Protein AF-A0A915NYC2-F1 (afdb_monomer)

Nearest PDB structures (foldseek):
  7tve-assembly1_E  TM=8.603E-01  e=1.648E-03  Saccharomyces cerevisiae W303
  8wjn-assembly1_A  TM=7.711E-01  e=4.167E-03  Saccharomyces cerevisiae S288C
  8ti1-assembly1_F  TM=6.728E-01  e=2.535E-01  Mesocricetus auratus
  3r8f-assembly1_D  TM=4.918E-01  e=3.144E+00  Aquifex aeolicus
  3qi7-assembly2_B  TM=3.807E-01  e=4.678E+00  Clostridioides difficile 630

Foldseek 3Di:
DVVVVVVVVVVVVVVVVVVVVVVVLVPDFPQRNLLVVLVVVLVVVVVDDDQEEEDEQSCVRHDPVSSLVSVVVVVVSCVVCVSHYYYYHHPDDPPSDPDD

Solvent-accessible surface area (backbone atoms only — not comparable to full-atom values): 5944 Å² total; per-residue (Å²): 116,68,66,63,54,52,50,56,56,48,53,56,50,51,52,51,49,52,52,49,54,55,50,56,63,66,71,48,53,66,27,54,48,36,52,53,50,50,56,50,52,56,57,51,52,76,78,51,95,57,63,63,47,76,50,64,58,60,55,77,55,38,53,77,68,60,39,37,53,53,51,52,54,51,49,50,53,47,67,73,35,82,81,38,48,78,45,82,45,62,97,67,80,78,78,70,60,86,86,120

Sequence (100 aa):
MEESFAEQSLDERDSRMQKKVLQDLKGLSGGERSYTTACFIMSLWKCMESPFRCMDEFDVFMDMVNRRYIMEMLADMAKDSKEVQFFFFTPQPIQELKSL

pLDDT: mean 86.63, std 11.1, range [54.12, 96.88]

Mean predicted aligned error: 8.29 Å

Secondary structure (DSSP, 8-state):
-HHHHHHHHHHHHHHHHHHHHHHHHHHS-HHHHHHHHHHHHHHHHTT---SEEEEESTTTT--HHHHHHHHHHHHHHHHH-TT-EEEEE-SS--TT-TT-

Structure (mmCIF, N/CA/C/O backbone):
data_AF-A0A915NYC2-F1
#
_entry.id   AF-A0A915NYC2-F1
#
loop_
_atom_site.group_PDB
_atom_site.id
_atom_site.type_symbol
_atom_site.label_atom_id
_atom_site.label_alt_id
_atom_site.label_comp_id
_atom_site.label_asym_id
_atom_site.label_entity_id
_atom_site.label_seq_id
_atom_site.pdbx_PDB_ins_code
_atom_site.Cartn_x
_atom_site.Cartn_y
_atom_site.Cartn_z
_atom_site.occupancy
_atom_site.B_iso_or_equiv
_atom_site.auth_seq_id
_atom_site.auth_comp_id
_atom_site.auth_asym_id
_atom_site.auth_atom_id
_atom_site.pdbx_PDB_model_num
ATOM 1 N N . MET A 1 1 ? -32.086 -19.573 -33.218 1.00 61.75 1 MET A N 1
ATOM 2 C CA . MET A 1 1 ? -30.978 -19.586 -34.203 1.00 61.75 1 MET A CA 1
ATOM 3 C C . MET A 1 1 ? -30.257 -18.241 -34.246 1.00 61.75 1 MET A C 1
ATOM 5 O O . MET A 1 1 ? -29.044 -18.243 -34.364 1.00 61.75 1 MET A O 1
ATOM 9 N N . GLU A 1 2 ? -30.958 -17.110 -34.091 1.00 61.44 2 GLU A N 1
ATOM 10 C CA . GLU A 1 2 ? -30.316 -15.789 -33.936 1.00 61.44 2 GLU A CA 1
ATOM 11 C C . GLU A 1 2 ? -29.659 -15.589 -32.555 1.00 61.44 2 GLU A C 1
ATOM 13 O O . GLU A 1 2 ? -28.559 -15.051 -32.482 1.00 61.44 2 GLU A O 1
ATOM 18 N N . GLU A 1 3 ? -30.259 -16.104 -31.474 1.00 59.91 3 GLU A N 1
ATOM 19 C CA . GLU A 1 3 ? -29.691 -16.003 -30.113 1.00 59.91 3 GLU A CA 1
ATOM 20 C C . GLU A 1 3 ? -28.337 -16.722 -29.963 1.00 59.91 3 GLU A C 1
ATOM 22 O O . GLU A 1 3 ? -27.411 -16.164 -29.381 1.00 59.91 3 GLU A O 1
ATOM 27 N N . SER A 1 4 ? -28.157 -17.895 -30.588 1.00 60.22 4 SER A N 1
ATOM 28 C CA . SER A 1 4 ? -26.892 -18.649 -30.518 1.00 60.22 4 SER A CA 1
ATOM 29 C C . SER A 1 4 ? -25.744 -17.986 -31.288 1.00 60.22 4 SER A C 1
ATOM 31 O O . SER A 1 4 ? -24.577 -18.171 -30.954 1.00 60.22 4 SER A O 1
ATOM 33 N N . PHE A 1 5 ? -26.060 -17.217 -32.335 1.00 66.38 5 PHE A N 1
ATOM 34 C CA . PHE A 1 5 ? -25.068 -16.451 -33.094 1.00 66.38 5 PHE A CA 1
ATOM 35 C C . PHE A 1 5 ? -24.652 -15.180 -32.338 1.00 66.38 5 PHE A C 1
ATOM 37 O O . PHE A 1 5 ? -23.482 -14.794 -32.359 1.00 66.38 5 PHE A O 1
ATOM 44 N N . ALA A 1 6 ? -25.596 -14.558 -31.622 1.00 67.25 6 ALA A N 1
ATOM 45 C CA . ALA A 1 6 ? -25.310 -13.440 -30.733 1.00 67.25 6 ALA A CA 1
ATOM 46 C C . ALA A 1 6 ? -24.397 -13.867 -29.569 1.00 67.25 6 ALA A C 1
ATOM 48 O O . ALA A 1 6 ? -23.380 -13.207 -29.357 1.00 67.25 6 ALA A O 1
ATOM 49 N N . GLU A 1 7 ? -24.682 -14.989 -28.896 1.00 64.75 7 GLU A N 1
ATOM 50 C CA . GLU A 1 7 ? -23.843 -15.540 -27.814 1.00 64.75 7 GLU A CA 1
ATOM 51 C C . GLU A 1 7 ? -22.411 -15.856 -28.270 1.00 64.75 7 GLU A C 1
ATOM 53 O O . GLU A 1 7 ? -21.462 -15.376 -27.654 1.00 64.75 7 GLU A O 1
ATOM 58 N N . GLN A 1 8 ? -22.222 -16.538 -29.407 1.00 65.12 8 GLN A N 1
ATOM 59 C CA . GLN A 1 8 ? -20.874 -16.799 -29.942 1.00 65.12 8 GLN A CA 1
ATOM 60 C C . GLN A 1 8 ? -20.096 -15.511 -30.258 1.00 65.12 8 GLN A C 1
ATOM 62 O O . GLN A 1 8 ? -18.885 -15.434 -30.046 1.00 65.12 8 GLN A O 1
ATOM 67 N N . SER A 1 9 ? -20.780 -14.476 -30.756 1.00 70.00 9 SER A N 1
ATOM 68 C CA . SER A 1 9 ? -20.146 -13.188 -31.057 1.00 70.00 9 SER A CA 1
ATOM 69 C C . SER A 1 9 ? -19.776 -12.385 -29.801 1.00 70.00 9 SER A C 1
ATOM 71 O O . SER A 1 9 ? -18.833 -11.589 -29.835 1.00 70.00 9 SER A O 1
ATOM 73 N N . LEU A 1 10 ? -20.512 -12.585 -28.702 1.00 71.06 10 LEU A N 1
ATOM 74 C CA . LEU A 1 10 ? -20.251 -11.984 -27.395 1.00 71.06 10 LEU A CA 1
ATOM 75 C C . LEU A 1 10 ? -19.053 -12.671 -26.728 1.00 71.06 10 LEU A C 1
ATOM 77 O O . LEU A 1 10 ? -18.120 -11.974 -26.324 1.00 71.06 10 LEU A O 1
ATOM 81 N N . ASP A 1 11 ? -19.007 -14.005 -26.745 1.00 74.88 11 ASP A N 1
ATOM 82 C CA . ASP A 1 11 ? -17.894 -14.797 -26.207 1.00 74.88 11 ASP A CA 1
ATOM 83 C C . ASP A 1 11 ? -16.563 -14.475 -26.901 1.00 74.88 11 ASP A C 1
ATOM 85 O O . ASP A 1 11 ? -15.531 -14.293 -26.250 1.00 74.88 11 ASP A O 1
ATOM 89 N N . GLU A 1 12 ? -16.552 -14.325 -28.229 1.00 77.12 12 GLU A N 1
ATOM 90 C CA . GLU A 1 12 ? -15.333 -13.967 -28.964 1.00 77.12 12 GLU A CA 1
ATOM 91 C C . GLU A 1 12 ? -14.833 -12.544 -28.677 1.00 77.12 12 GLU A C 1
ATOM 93 O O . GLU A 1 12 ? -13.625 -12.274 -28.758 1.00 77.12 12 GLU A O 1
ATOM 98 N N . ARG A 1 13 ? -15.747 -11.606 -28.403 1.00 76.69 13 ARG A N 1
ATOM 99 C CA . ARG A 1 13 ? -15.394 -10.229 -28.033 1.00 76.69 13 ARG A CA 1
ATOM 100 C C . ARG A 1 13 ? -14.837 -10.185 -26.620 1.00 76.69 13 ARG A C 1
ATOM 102 O O . ARG A 1 13 ? -13.805 -9.544 -26.419 1.00 76.69 13 ARG A O 1
ATOM 109 N N . ASP A 1 14 ? -15.462 -10.900 -25.692 1.00 80.75 14 ASP A N 1
ATOM 110 C CA . ASP A 1 14 ? -15.020 -10.974 -24.302 1.00 80.75 14 ASP A CA 1
ATOM 111 C C . ASP A 1 14 ? -13.642 -11.649 -24.206 1.00 80.75 14 ASP A C 1
ATOM 113 O O . ASP A 1 14 ? -12.705 -11.107 -23.618 1.00 80.75 14 ASP 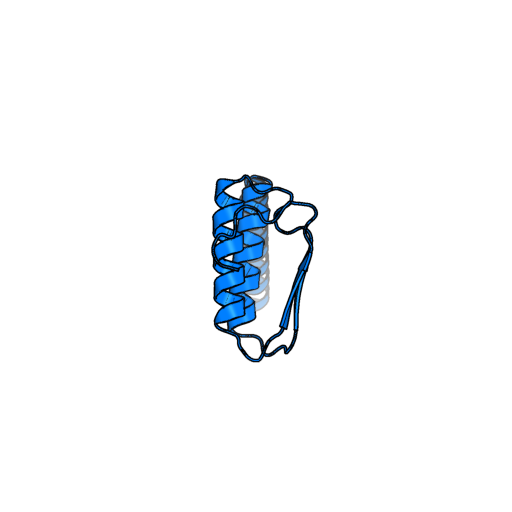A O 1
ATOM 117 N N . SER A 1 15 ? -13.440 -12.733 -24.963 1.00 81.38 15 SER A N 1
ATOM 118 C CA . SER A 1 15 ? -12.145 -13.412 -25.112 1.00 81.38 15 SER A CA 1
ATOM 119 C C . SER A 1 15 ? -11.036 -12.483 -25.627 1.00 81.38 15 SER A C 1
ATOM 121 O O . SER A 1 15 ? -9.912 -12.481 -25.116 1.00 81.38 15 SER A O 1
ATOM 123 N N . ARG A 1 16 ? -11.322 -11.674 -26.659 1.00 79.62 16 ARG A N 1
ATOM 124 C CA . ARG A 1 16 ? -10.359 -10.704 -27.215 1.00 7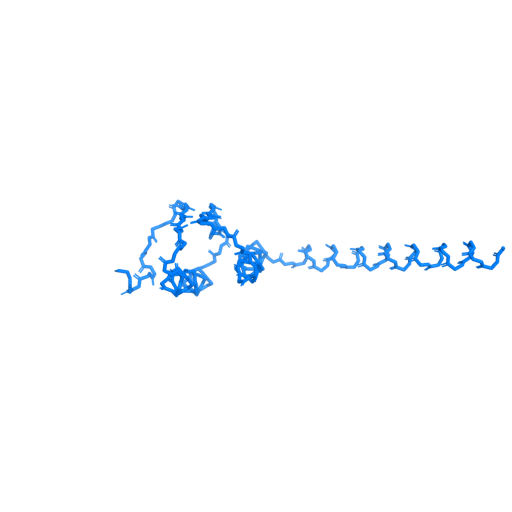9.62 16 ARG A CA 1
ATOM 125 C C . ARG A 1 16 ? -10.052 -9.580 -26.231 1.00 79.62 16 ARG A C 1
ATOM 127 O O . ARG A 1 16 ? -8.898 -9.160 -26.143 1.00 79.62 16 ARG A O 1
ATOM 134 N N . MET A 1 17 ? -11.058 -9.116 -25.495 1.00 79.50 17 MET A N 1
ATOM 135 C CA . MET A 1 17 ? -10.905 -8.074 -24.485 1.00 79.50 17 MET A CA 1
ATOM 136 C C . MET A 1 17 ? -10.041 -8.565 -23.320 1.00 79.50 17 MET A C 1
ATOM 138 O O . MET A 1 17 ? -9.051 -7.916 -22.990 1.00 79.50 17 MET A O 1
ATOM 142 N N . GLN A 1 18 ? -10.323 -9.760 -22.792 1.00 77.31 18 GLN A N 1
ATOM 143 C CA . GLN A 1 18 ? -9.508 -10.404 -21.759 1.00 77.31 18 GLN A CA 1
ATOM 144 C C . GLN A 1 18 ? -8.056 -10.577 -22.210 1.00 77.31 18 GLN A C 1
ATOM 146 O O . GLN A 1 18 ? -7.129 -10.254 -21.468 1.00 77.31 18 GLN A O 1
ATOM 151 N N . LYS A 1 19 ? -7.834 -11.025 -23.453 1.00 76.88 19 LYS A N 1
ATOM 152 C CA . LYS A 1 19 ? -6.484 -11.211 -24.003 1.00 76.88 19 LYS A CA 1
ATOM 153 C C . LYS A 1 19 ? -5.714 -9.893 -24.105 1.00 76.88 19 LYS A C 1
ATOM 155 O O . LYS A 1 19 ? -4.523 -9.876 -23.808 1.00 76.88 19 LYS A O 1
ATOM 160 N N . LYS A 1 20 ? -6.392 -8.803 -24.479 1.00 78.94 20 LYS A N 1
ATOM 161 C CA . LYS A 1 20 ? -5.808 -7.458 -24.534 1.00 78.94 20 LYS A CA 1
ATOM 162 C C . LYS A 1 20 ? -5.458 -6.937 -23.138 1.00 78.94 20 LYS A C 1
ATOM 164 O O . LYS A 1 20 ? -4.330 -6.515 -22.931 1.00 78.94 20 LYS A O 1
ATOM 169 N N . VAL A 1 21 ? -6.363 -7.075 -22.166 1.00 78.88 21 VAL A N 1
ATOM 170 C CA . VAL A 1 21 ? -6.113 -6.706 -20.759 1.00 78.88 21 VAL A CA 1
ATOM 171 C C . VAL A 1 21 ? -4.924 -7.483 -20.184 1.00 78.88 21 VAL A C 1
ATOM 173 O O . VAL A 1 21 ? -4.027 -6.902 -19.579 1.00 78.88 21 VAL A O 1
ATOM 176 N N . LEU A 1 22 ? -4.862 -8.794 -20.426 1.00 76.75 22 LEU A N 1
ATOM 177 C CA . LEU A 1 22 ? -3.727 -9.636 -20.034 1.00 76.75 22 LEU A CA 1
ATOM 178 C C . LEU A 1 22 ? -2.412 -9.189 -20.682 1.00 76.75 22 LEU A C 1
ATOM 180 O O . LEU A 1 22 ? -1.351 -9.316 -20.072 1.00 76.75 22 LEU A O 1
ATOM 184 N N . GLN A 1 23 ? -2.462 -8.710 -21.922 1.00 76.94 23 GLN A N 1
ATOM 185 C CA . GLN A 1 23 ? -1.291 -8.222 -22.641 1.00 76.94 23 GLN A CA 1
ATOM 186 C C . GLN A 1 23 ? -0.814 -6.875 -22.083 1.00 76.94 23 GLN A C 1
ATOM 188 O O . GLN A 1 23 ? 0.386 -6.710 -21.873 1.00 76.94 23 GLN A O 1
ATOM 193 N N . ASP A 1 24 ? -1.743 -5.978 -21.749 1.00 79.06 24 ASP A N 1
ATOM 194 C CA . ASP A 1 24 ? -1.447 -4.688 -21.121 1.00 79.06 24 ASP A CA 1
ATOM 195 C C . ASP A 1 24 ? -0.818 -4.879 -19.727 1.00 79.06 24 ASP A C 1
ATOM 197 O O . ASP A 1 24 ? 0.210 -4.277 -19.420 1.00 79.06 24 ASP A O 1
ATOM 201 N N . LEU A 1 25 ? -1.334 -5.809 -18.911 1.00 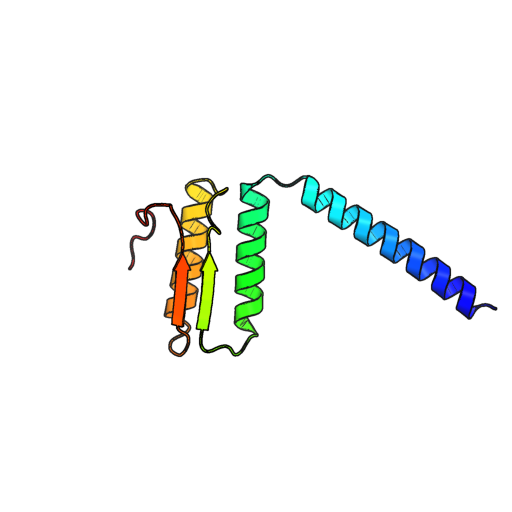80.50 25 LEU A N 1
ATOM 202 C CA . LEU A 1 25 ? -0.764 -6.123 -17.590 1.00 80.50 25 LEU A CA 1
ATOM 203 C C . LEU A 1 25 ? 0.642 -6.744 -17.660 1.00 80.50 25 LEU A C 1
ATOM 205 O O . LEU A 1 25 ? 1.462 -6.544 -16.759 1.00 80.50 25 LEU A O 1
ATOM 209 N N . LYS A 1 26 ? 0.946 -7.491 -18.729 1.00 83.88 26 LYS A N 1
ATOM 210 C CA . LYS A 1 26 ? 2.290 -8.042 -18.973 1.00 83.88 26 LYS A CA 1
ATOM 211 C C . LYS A 1 26 ? 3.311 -6.970 -19.355 1.00 83.88 26 LYS A C 1
ATOM 213 O O . LYS A 1 26 ? 4.499 -7.205 -19.160 1.00 83.88 26 LYS A O 1
ATOM 218 N N . GLY A 1 27 ? 2.863 -5.833 -19.888 1.00 88.00 27 GLY A N 1
ATOM 219 C CA . GLY A 1 27 ? 3.729 -4.715 -20.270 1.00 88.00 27 GLY A CA 1
ATOM 220 C C . GLY A 1 27 ? 4.249 -3.891 -19.091 1.00 88.00 27 GLY A C 1
ATOM 221 O O . GLY A 1 27 ? 5.237 -3.181 -19.246 1.00 88.00 27 GLY A O 1
ATOM 222 N N . LEU A 1 28 ? 3.617 -4.003 -17.921 1.00 89.00 28 LEU A N 1
ATOM 223 C CA . LEU A 1 28 ? 3.999 -3.258 -16.723 1.00 89.00 28 LEU A CA 1
ATOM 224 C C . LEU A 1 28 ? 5.342 -3.738 -16.146 1.00 89.00 28 LEU A C 1
ATOM 226 O O . LEU A 1 28 ? 5.710 -4.911 -16.257 1.00 89.00 28 LEU A O 1
ATOM 230 N N . SER A 1 29 ? 6.064 -2.858 -15.460 1.00 92.81 29 SER A N 1
ATOM 231 C CA . SER A 1 29 ? 7.210 -3.250 -14.635 1.00 92.81 29 SER A CA 1
ATOM 232 C C . SER A 1 29 ? 6.761 -3.985 -13.359 1.00 92.81 29 SER A C 1
ATOM 234 O O . SER A 1 29 ? 5.580 -4.003 -13.003 1.00 92.81 29 SER A O 1
ATOM 236 N N . GLY A 1 30 ? 7.698 -4.624 -12.648 1.00 91.19 30 GLY A N 1
ATOM 237 C CA . GLY A 1 30 ? 7.404 -5.248 -11.349 1.00 91.19 30 GLY A CA 1
ATOM 238 C C . GLY A 1 30 ? 6.829 -4.249 -10.344 1.00 91.19 30 GLY A C 1
ATOM 239 O O . GLY A 1 30 ? 5.780 -4.508 -9.758 1.00 91.19 30 GLY A O 1
ATOM 240 N N . GLY A 1 31 ? 7.466 -3.081 -10.227 1.00 94.06 31 GLY A N 1
ATOM 241 C CA . GLY A 1 31 ? 7.019 -2.006 -9.345 1.00 94.06 31 GLY A CA 1
ATOM 242 C C . GLY A 1 31 ? 5.671 -1.420 -9.750 1.00 94.06 31 GLY A C 1
ATOM 243 O O . GLY A 1 31 ? 4.819 -1.227 -8.890 1.00 94.06 31 GLY A O 1
ATOM 244 N N . GLU A 1 32 ? 5.427 -1.214 -11.048 1.00 94.00 32 GLU A N 1
ATOM 245 C CA . GLU A 1 32 ? 4.142 -0.701 -11.551 1.00 94.00 32 GLU A CA 1
ATOM 246 C C . GLU A 1 32 ? 2.982 -1.655 -11.260 1.00 94.00 32 GLU A C 1
ATOM 248 O O . GLU A 1 32 ? 1.904 -1.216 -10.851 1.00 94.00 32 GLU A O 1
ATOM 253 N N . ARG A 1 33 ? 3.200 -2.968 -11.423 1.00 91.88 33 ARG A N 1
ATOM 254 C CA . ARG A 1 33 ? 2.198 -3.977 -11.055 1.00 91.88 33 ARG A CA 1
ATOM 255 C C . ARG A 1 33 ? 1.905 -3.949 -9.563 1.00 91.88 33 ARG A C 1
ATOM 257 O O . ARG A 1 33 ? 0.733 -3.921 -9.190 1.00 91.88 33 ARG A O 1
ATOM 264 N N . SER A 1 34 ? 2.938 -3.938 -8.721 1.00 94.31 34 SER A N 1
ATOM 265 C CA . SER A 1 34 ? 2.769 -3.878 -7.266 1.00 94.31 34 SER A CA 1
ATOM 266 C C . SER A 1 34 ? 2.046 -2.606 -6.833 1.00 94.31 34 SER A C 1
ATOM 268 O O . SER A 1 34 ? 1.090 -2.676 -6.065 1.00 94.31 34 SER A O 1
ATOM 270 N N . TYR A 1 35 ? 2.438 -1.452 -7.378 1.00 95.62 35 TYR A N 1
ATOM 271 C CA . TYR A 1 35 ? 1.828 -0.164 -7.060 1.00 95.62 35 TYR A CA 1
ATOM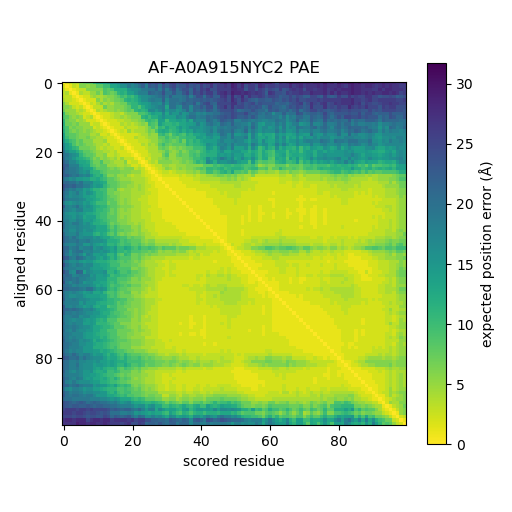 272 C C . TYR A 1 35 ? 0.351 -0.124 -7.461 1.00 95.62 35 TYR A C 1
ATOM 274 O O . TYR A 1 35 ? -0.514 0.199 -6.649 1.00 95.62 35 TYR A O 1
ATOM 282 N N . THR A 1 36 ? 0.039 -0.545 -8.689 1.00 94.56 36 THR A N 1
ATOM 283 C CA . THR A 1 36 ? -1.344 -0.607 -9.186 1.00 94.56 36 THR A CA 1
ATOM 284 C C . THR A 1 36 ? -2.195 -1.564 -8.351 1.00 94.56 36 THR A C 1
ATOM 286 O O . THR A 1 36 ? -3.331 -1.239 -8.006 1.00 94.56 36 THR A O 1
ATOM 289 N N . THR A 1 37 ? -1.641 -2.720 -7.975 1.00 94.56 37 THR A N 1
ATOM 290 C CA . THR A 1 37 ? -2.333 -3.715 -7.143 1.00 94.56 37 THR A CA 1
ATOM 291 C C . THR A 1 37 ? -2.640 -3.162 -5.751 1.00 94.56 37 THR A C 1
ATOM 293 O O . THR A 1 37 ? -3.770 -3.293 -5.283 1.00 94.56 37 THR A O 1
ATOM 296 N N . ALA A 1 38 ? -1.681 -2.486 -5.111 1.00 96.19 38 ALA A N 1
ATOM 297 C CA . ALA A 1 38 ? -1.892 -1.852 -3.812 1.00 96.19 38 ALA A CA 1
ATOM 298 C C . ALA A 1 38 ? -2.981 -0.763 -3.886 1.00 96.19 38 ALA A C 1
ATOM 300 O O . ALA A 1 38 ? -3.929 -0.792 -3.102 1.00 96.19 38 ALA A O 1
ATOM 301 N N . CYS A 1 39 ? -2.924 0.128 -4.883 1.00 96.44 39 CYS A N 1
ATOM 302 C CA . CYS A 1 39 ? -3.949 1.154 -5.122 1.00 96.44 39 CYS A CA 1
ATOM 303 C C . CYS A 1 39 ? -5.348 0.560 -5.357 1.00 96.44 39 CYS A C 1
ATOM 305 O O . CYS A 1 39 ? -6.356 1.098 -4.884 1.00 96.44 39 CYS A O 1
ATOM 307 N N . PHE A 1 40 ? -5.423 -0.561 -6.075 1.00 96.06 40 PHE A N 1
ATOM 308 C CA . PHE A 1 40 ? -6.676 -1.269 -6.3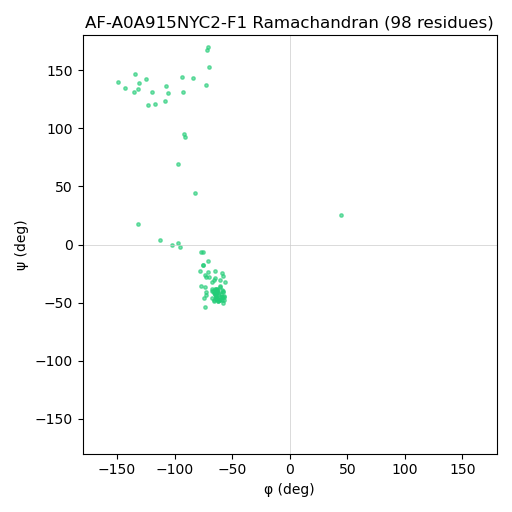04 1.00 96.06 40 PHE A CA 1
ATOM 309 C C . PHE A 1 40 ? -7.248 -1.847 -5.001 1.00 96.06 40 PHE A C 1
ATOM 311 O O . PHE A 1 40 ? -8.408 -1.589 -4.683 1.00 96.06 40 PHE A O 1
ATOM 318 N N . ILE A 1 41 ? -6.433 -2.542 -4.198 1.00 96.88 41 ILE A N 1
ATOM 319 C CA . ILE A 1 41 ? -6.845 -3.083 -2.889 1.00 96.88 41 ILE A CA 1
ATOM 320 C C . ILE A 1 41 ? -7.325 -1.963 -1.959 1.00 96.88 41 ILE A C 1
ATOM 322 O O . ILE A 1 41 ? -8.390 -2.070 -1.353 1.00 96.88 41 ILE A O 1
ATOM 326 N N . MET A 1 42 ? -6.587 -0.855 -1.897 1.00 95.75 42 MET A N 1
ATOM 327 C CA . MET A 1 42 ? -6.977 0.328 -1.128 1.00 95.75 42 MET A CA 1
ATOM 328 C C . MET A 1 42 ? -8.340 0.879 -1.565 1.00 95.75 42 MET A C 1
ATOM 330 O O . MET A 1 42 ? -9.152 1.273 -0.730 1.00 95.75 42 MET A O 1
ATOM 334 N N . SER A 1 43 ? -8.620 0.886 -2.869 1.00 96.00 43 SER A N 1
ATOM 335 C CA . SER A 1 43 ? -9.914 1.328 -3.396 1.00 96.00 43 SER A CA 1
ATOM 336 C C . SER A 1 43 ? -11.048 0.388 -2.984 1.00 96.00 43 SER A C 1
ATOM 338 O O . SER A 1 43 ? -12.112 0.865 -2.597 1.00 96.00 43 SER A O 1
ATOM 340 N N . LEU A 1 44 ? -10.815 -0.929 -2.989 1.00 95.94 44 LEU A N 1
ATOM 341 C CA . LEU A 1 44 ? -11.785 -1.912 -2.498 1.00 95.94 44 LEU A CA 1
ATOM 342 C C . LEU A 1 44 ? -12.060 -1.739 -1.003 1.00 95.94 44 LEU A C 1
ATOM 344 O O . LEU A 1 44 ? -13.214 -1.767 -0.580 1.00 95.94 44 LEU A O 1
ATOM 348 N N . TRP A 1 45 ? -11.021 -1.491 -0.203 1.00 95.44 45 TRP A N 1
ATOM 349 C CA . TRP A 1 45 ? -11.166 -1.291 1.237 1.00 95.44 45 TRP A CA 1
ATOM 350 C C . TRP A 1 45 ? -12.095 -0.136 1.607 1.00 95.44 45 TRP A C 1
ATOM 352 O O . TRP A 1 45 ? -12.740 -0.220 2.649 1.00 95.44 45 TRP A O 1
ATOM 362 N N . LYS A 1 46 ? -12.241 0.887 0.754 1.00 90.69 46 LYS A N 1
ATOM 363 C CA . LYS A 1 46 ? -13.190 1.994 0.976 1.00 90.69 46 LYS A CA 1
ATOM 364 C C . LYS A 1 46 ? -14.659 1.565 0.964 1.00 90.69 46 LYS A C 1
ATOM 366 O O . LYS A 1 46 ? -15.487 2.270 1.528 1.00 90.69 46 LYS A O 1
ATOM 371 N N . CYS A 1 47 ? -14.985 0.442 0.328 1.00 92.69 47 CYS A N 1
ATOM 372 C CA . CYS A 1 47 ? -16.352 -0.074 0.224 1.00 92.69 47 CYS A CA 1
ATOM 373 C C . CYS A 1 47 ? -16.552 -1.388 0.994 1.00 92.69 47 CYS A C 1
ATOM 375 O O . CYS A 1 47 ? -17.620 -1.988 0.906 1.00 92.69 47 CYS A O 1
ATOM 377 N N . MET A 1 48 ? -15.529 -1.858 1.713 1.00 92.94 48 MET A N 1
ATOM 378 C CA . MET A 1 48 ? -15.565 -3.106 2.471 1.00 92.94 48 MET A CA 1
ATOM 379 C C . MET A 1 48 ? -15.667 -2.837 3.970 1.00 92.94 48 MET A C 1
ATOM 381 O O . MET A 1 48 ? -14.846 -2.111 4.539 1.00 92.94 48 MET A O 1
ATOM 385 N N . GLU A 1 49 ? -16.611 -3.514 4.616 1.00 88.19 49 GLU A N 1
ATOM 386 C CA . GLU A 1 49 ? -16.759 -3.549 6.069 1.00 88.19 49 GLU A CA 1
ATOM 387 C C . GLU A 1 49 ? -15.964 -4.738 6.627 1.00 88.19 49 GLU A C 1
ATOM 389 O O . GLU A 1 49 ? -16.439 -5.871 6.670 1.00 88.19 49 GLU A O 1
ATOM 394 N N . SER A 1 50 ? -14.711 -4.489 7.014 1.00 93.31 50 SER A N 1
ATOM 395 C CA . SER A 1 50 ? -13.873 -5.459 7.728 1.00 93.31 50 SER A CA 1
ATOM 396 C C . SER A 1 50 ? -13.164 -4.767 8.891 1.00 93.31 50 SER A C 1
ATOM 398 O O . SER A 1 50 ? -12.530 -3.734 8.660 1.00 93.31 50 SER A O 1
ATOM 400 N N . PRO A 1 51 ? -13.202 -5.333 10.114 1.00 94.31 51 PRO A N 1
ATOM 401 C CA . PRO A 1 51 ? -12.513 -4.765 11.275 1.00 94.31 51 PRO A CA 1
ATOM 402 C C . PRO A 1 51 ? -10.983 -4.896 11.188 1.00 94.31 51 PRO A C 1
ATOM 404 O O . PRO A 1 51 ? -10.265 -4.225 11.928 1.00 94.31 51 PRO A O 1
ATOM 407 N N . PHE A 1 52 ? -10.470 -5.723 10.268 1.00 96.00 52 PHE A N 1
ATOM 408 C CA . PHE A 1 52 ? -9.039 -5.945 10.064 1.00 96.00 52 PHE A CA 1
ATOM 409 C C . PHE A 1 52 ? -8.663 -5.829 8.587 1.00 96.00 52 PHE A C 1
ATOM 411 O O . PHE A 1 52 ? -9.367 -6.339 7.708 1.00 96.00 52 PHE A O 1
ATOM 418 N N . ARG A 1 53 ? -7.523 -5.191 8.316 1.00 96.25 53 ARG A N 1
ATOM 419 C CA . ARG A 1 53 ? -6.916 -5.078 6.985 1.00 96.25 53 ARG A CA 1
ATOM 420 C C . ARG A 1 53 ? -5.442 -5.438 7.075 1.00 96.25 53 ARG A C 1
ATOM 422 O O . ARG A 1 53 ? -4.746 -4.973 7.973 1.00 96.25 53 ARG A O 1
ATOM 429 N N . CYS A 1 54 ? -4.965 -6.268 6.157 1.00 96.06 54 CYS A N 1
ATOM 430 C CA . CYS A 1 54 ? -3.571 -6.681 6.125 1.00 96.06 54 CYS A CA 1
ATOM 431 C C . CYS A 1 54 ? -2.991 -6.607 4.716 1.00 96.06 54 CYS A C 1
ATOM 433 O O . CYS A 1 54 ? -3.694 -6.822 3.728 1.00 96.06 54 CYS A O 1
ATOM 435 N N . MET A 1 55 ? -1.702 -6.292 4.637 1.00 95.50 55 MET A N 1
ATOM 436 C CA . MET A 1 55 ? -0.939 -6.332 3.399 1.00 95.50 55 MET A CA 1
ATOM 437 C C . MET A 1 55 ? 0.475 -6.825 3.700 1.00 95.50 55 MET A C 1
ATOM 439 O O . MET A 1 55 ? 1.084 -6.381 4.673 1.00 95.50 55 MET A O 1
ATOM 443 N N . ASP A 1 56 ? 0.972 -7.743 2.877 1.00 95.25 56 ASP A N 1
ATOM 444 C CA . ASP A 1 56 ? 2.291 -8.361 3.018 1.00 95.25 56 ASP A CA 1
ATOM 445 C C . ASP A 1 56 ? 3.097 -8.185 1.729 1.00 95.25 56 ASP A C 1
ATOM 447 O O . ASP A 1 56 ? 2.522 -8.202 0.639 1.00 95.25 56 ASP A O 1
ATOM 451 N N . GLU A 1 57 ? 4.400 -7.948 1.875 1.00 94.62 57 GLU A N 1
ATOM 452 C CA . GLU A 1 57 ? 5.402 -7.755 0.811 1.00 94.62 57 GLU A CA 1
ATOM 453 C C . GLU A 1 57 ? 4.984 -6.828 -0.350 1.00 94.62 57 GLU A C 1
ATOM 455 O O . GLU A 1 57 ? 5.498 -6.914 -1.467 1.00 94.62 57 GLU A O 1
ATOM 460 N N . PHE A 1 58 ? 4.061 -5.897 -0.113 1.00 93.50 58 PHE A N 1
ATOM 461 C CA . PHE A 1 58 ? 3.483 -5.076 -1.179 1.00 93.50 58 PHE A CA 1
ATOM 462 C C . PHE A 1 58 ? 4.493 -4.153 -1.855 1.00 93.50 58 PHE A C 1
ATOM 464 O O . PHE A 1 58 ? 4.339 -3.827 -3.031 1.00 93.50 58 PHE A O 1
ATOM 471 N N . ASP A 1 59 ? 5.525 -3.736 -1.127 1.00 94.00 59 ASP A N 1
ATOM 472 C CA . ASP A 1 59 ? 6.535 -2.788 -1.579 1.00 94.00 59 ASP A CA 1
ATOM 473 C C . ASP A 1 59 ? 7.795 -3.452 -2.156 1.00 94.00 59 ASP A C 1
ATOM 475 O O . ASP A 1 59 ? 8.672 -2.740 -2.641 1.00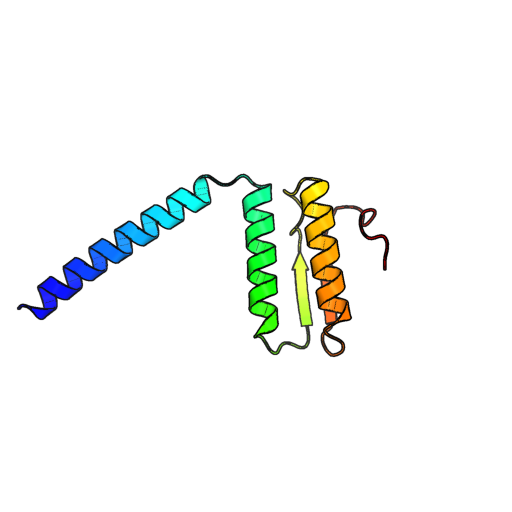 94.00 59 ASP A O 1
ATOM 479 N N . VAL A 1 60 ? 7.891 -4.792 -2.171 1.00 93.69 60 VAL A N 1
ATOM 480 C CA . VAL A 1 60 ? 9.121 -5.538 -2.522 1.00 93.69 60 VAL A CA 1
ATOM 481 C C . VAL A 1 60 ? 9.691 -5.200 -3.906 1.00 93.69 60 VAL A C 1
ATOM 483 O O . VAL A 1 60 ? 10.905 -5.195 -4.093 1.00 93.69 60 VAL A O 1
ATOM 486 N N . PHE A 1 61 ? 8.830 -4.874 -4.875 1.00 93.19 61 PHE A N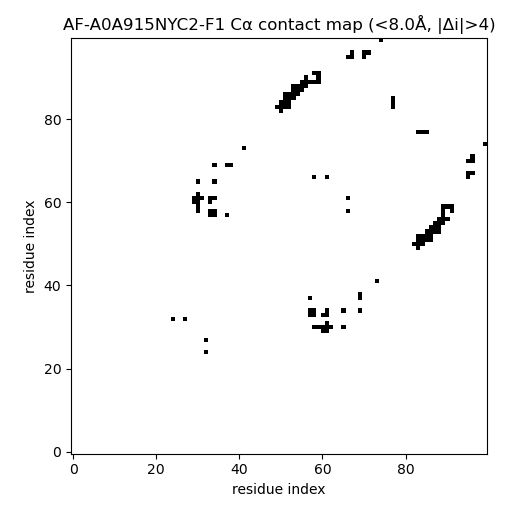 1
ATOM 487 C CA . PHE A 1 61 ? 9.234 -4.525 -6.242 1.00 93.19 61 PHE A CA 1
ATOM 488 C C . PHE A 1 61 ? 9.214 -3.020 -6.529 1.00 93.19 61 PHE A C 1
ATOM 490 O O . PHE A 1 61 ? 9.503 -2.615 -7.657 1.00 93.19 61 PHE A O 1
ATOM 497 N N . MET A 1 62 ? 8.831 -2.192 -5.556 1.00 94.38 62 MET A N 1
ATOM 498 C CA . MET A 1 62 ? 8.723 -0.749 -5.747 1.00 94.38 62 MET A CA 1
ATOM 499 C C . MET A 1 62 ? 10.078 -0.067 -5.556 1.00 94.38 62 MET A C 1
ATOM 501 O O . MET A 1 62 ? 10.858 -0.425 -4.677 1.00 94.38 62 MET A O 1
ATOM 505 N N . ASP A 1 63 ? 10.345 0.960 -6.362 1.00 93.44 63 ASP A N 1
ATOM 506 C CA . ASP A 1 63 ? 11.437 1.891 -6.086 1.00 93.44 63 ASP A CA 1
ATOM 507 C C . ASP A 1 63 ? 11.113 2.794 -4.881 1.00 93.44 63 ASP A C 1
ATOM 509 O O . ASP A 1 63 ? 9.978 2.863 -4.406 1.00 93.44 63 ASP A O 1
ATOM 513 N N . MET A 1 64 ? 12.113 3.538 -4.406 1.00 91.69 64 MET A N 1
ATOM 514 C CA . MET A 1 64 ? 11.985 4.407 -3.230 1.00 91.69 64 MET A CA 1
ATOM 515 C C . MET A 1 64 ? 10.920 5.503 -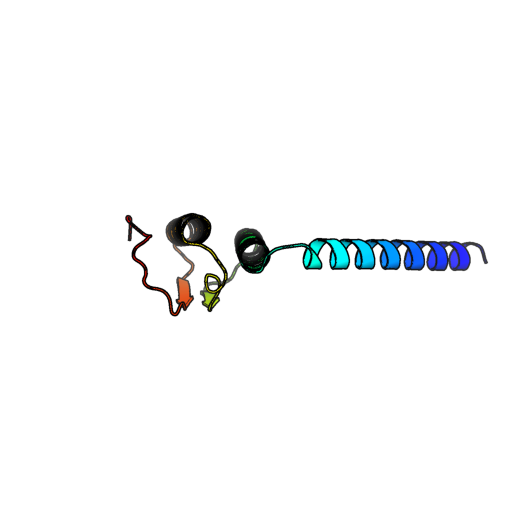3.377 1.00 91.69 64 MET A C 1
ATOM 517 O O . MET A 1 64 ? 10.329 5.917 -2.379 1.00 91.69 64 MET A O 1
ATOM 521 N N . VAL A 1 65 ? 10.679 5.995 -4.596 1.00 92.00 65 VAL A N 1
ATOM 522 C CA . VAL A 1 65 ? 9.727 7.084 -4.848 1.00 92.00 65 VAL A CA 1
ATOM 523 C C . VAL A 1 65 ? 8.306 6.550 -4.720 1.00 92.00 65 VAL A C 1
ATOM 525 O O . VAL A 1 65 ? 7.524 7.054 -3.915 1.00 92.00 65 VAL A O 1
ATOM 528 N N . ASN A 1 66 ? 7.992 5.482 -5.449 1.00 93.25 66 ASN A N 1
ATOM 529 C CA . ASN A 1 66 ? 6.687 4.832 -5.407 1.00 93.25 66 ASN A CA 1
ATOM 530 C C . ASN A 1 66 ? 6.392 4.248 -4.022 1.00 93.25 66 ASN A C 1
ATOM 532 O O . ASN A 1 66 ? 5.282 4.399 -3.508 1.00 93.25 66 ASN A O 1
ATOM 536 N N . ARG A 1 67 ? 7.410 3.665 -3.380 1.00 93.50 67 ARG A N 1
ATOM 537 C CA . ARG A 1 67 ? 7.323 3.138 -2.018 1.00 93.50 67 ARG A CA 1
ATOM 538 C C . ARG A 1 67 ? 6.960 4.218 -1.000 1.00 93.50 67 ARG A C 1
ATOM 540 O O . ARG A 1 67 ? 6.074 4.008 -0.178 1.00 93.50 67 ARG A O 1
ATOM 547 N N . ARG A 1 68 ? 7.586 5.395 -1.075 1.00 92.50 68 ARG A N 1
ATOM 548 C CA . ARG A 1 68 ? 7.237 6.533 -0.212 1.00 92.50 68 ARG A CA 1
ATOM 549 C C . ARG A 1 68 ? 5.764 6.915 -0.367 1.00 92.50 68 ARG A C 1
ATOM 551 O O . ARG A 1 68 ? 5.064 7.026 0.634 1.00 92.50 68 ARG A O 1
ATOM 558 N N . TYR A 1 69 ? 5.295 7.089 -1.603 1.00 93.62 69 TYR A N 1
ATOM 559 C CA . TYR A 1 69 ? 3.913 7.498 -1.855 1.00 93.62 69 TYR A CA 1
ATOM 560 C C . TYR A 1 69 ? 2.899 6.453 -1.383 1.00 93.62 69 TYR A C 1
ATOM 562 O O . TYR A 1 69 ? 1.930 6.816 -0.722 1.00 93.62 69 TYR A O 1
ATOM 570 N N . ILE A 1 70 ? 3.110 5.164 -1.678 1.00 94.75 70 ILE A N 1
ATOM 571 C CA . ILE A 1 70 ? 2.154 4.124 -1.266 1.00 94.75 70 ILE A CA 1
ATOM 572 C C . ILE A 1 70 ? 2.087 3.998 0.261 1.00 94.75 70 ILE A C 1
ATOM 574 O O . ILE A 1 70 ? 0.999 3.857 0.812 1.00 94.75 70 ILE A O 1
ATOM 578 N N . MET A 1 71 ? 3.230 4.117 0.946 1.00 93.62 71 MET A N 1
ATOM 579 C CA . MET A 1 71 ? 3.312 4.076 2.407 1.00 93.62 71 MET A CA 1
ATOM 580 C C . MET A 1 71 ? 2.563 5.250 3.046 1.00 93.62 71 MET A C 1
ATOM 582 O O . MET A 1 71 ? 1.800 5.041 3.987 1.00 93.62 71 MET A O 1
ATOM 586 N N . GLU A 1 72 ? 2.728 6.468 2.514 1.00 93.50 72 GLU A N 1
ATOM 587 C CA . GLU A 1 72 ? 1.981 7.650 2.969 1.00 93.50 72 GLU A CA 1
ATOM 588 C C . GLU A 1 72 ? 0.468 7.453 2.782 1.00 93.50 72 GLU A C 1
ATOM 590 O O . GLU A 1 72 ? -0.287 7.611 3.739 1.00 93.50 72 GLU A O 1
ATOM 595 N N . MET A 1 73 ? 0.019 6.993 1.607 1.00 94.56 73 MET A N 1
ATOM 596 C CA . MET A 1 73 ? -1.411 6.757 1.374 1.00 94.56 73 MET A CA 1
ATOM 597 C C . MET A 1 73 ? -1.997 5.663 2.284 1.00 94.56 73 MET A C 1
ATOM 599 O O . MET A 1 73 ? -3.136 5.788 2.739 1.00 94.56 73 MET A O 1
ATOM 603 N N . LEU A 1 74 ? -1.259 4.574 2.533 1.00 94.44 74 LEU A N 1
ATOM 604 C CA . LEU A 1 74 ? -1.689 3.500 3.437 1.00 94.44 74 LEU A CA 1
ATOM 605 C C . LEU A 1 74 ? -1.790 3.995 4.884 1.00 94.44 74 LEU A C 1
ATOM 607 O O . LEU A 1 74 ? -2.757 3.672 5.576 1.00 94.44 74 LEU A O 1
ATOM 611 N N . ALA A 1 75 ? -0.822 4.801 5.329 1.00 92.94 75 ALA A N 1
ATOM 612 C CA . ALA A 1 75 ? -0.831 5.400 6.657 1.00 92.94 75 ALA A CA 1
ATOM 613 C C . ALA A 1 75 ? -1.997 6.383 6.834 1.00 92.94 75 ALA A C 1
ATOM 615 O O . ALA A 1 75 ? -2.669 6.343 7.863 1.00 92.94 75 ALA A O 1
ATOM 616 N N . ASP A 1 76 ? -2.272 7.220 5.834 1.00 93.56 76 ASP A N 1
ATOM 617 C CA . ASP A 1 76 ? -3.400 8.156 5.861 1.00 93.56 76 ASP A CA 1
ATOM 618 C C . ASP A 1 76 ? -4.739 7.407 5.901 1.00 93.56 76 ASP A C 1
ATOM 620 O O . ASP A 1 76 ? -5.579 7.676 6.758 1.00 93.56 76 ASP A O 1
ATOM 624 N N . MET A 1 77 ? -4.902 6.371 5.072 1.00 93.56 77 MET A N 1
ATOM 625 C CA . MET A 1 77 ? -6.091 5.513 5.103 1.00 93.56 77 MET A CA 1
ATOM 626 C C . MET A 1 77 ? -6.307 4.851 6.472 1.00 93.56 77 MET A C 1
ATOM 628 O O . MET A 1 77 ? -7.448 4.747 6.935 1.00 93.56 77 MET A O 1
ATOM 632 N N . ALA A 1 78 ? -5.227 4.396 7.113 1.00 93.31 78 ALA A N 1
ATOM 633 C CA . ALA A 1 78 ? -5.287 3.804 8.443 1.00 93.31 78 ALA A CA 1
ATOM 634 C C . ALA A 1 78 ? -5.670 4.836 9.516 1.00 93.31 78 ALA A C 1
ATOM 636 O O . ALA A 1 78 ? -6.489 4.537 10.382 1.00 93.31 78 ALA A O 1
ATOM 637 N N . LYS A 1 79 ? -5.139 6.063 9.433 1.00 91.94 79 LYS A N 1
ATOM 638 C CA . LYS A 1 79 ? -5.482 7.172 10.341 1.00 91.94 79 LYS A CA 1
ATOM 639 C C . LYS A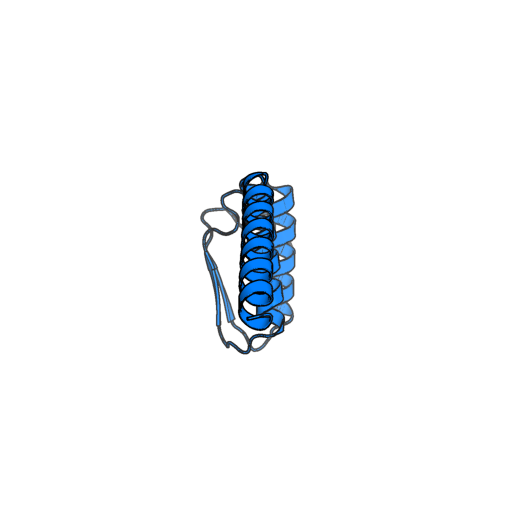 1 79 ? -6.947 7.600 10.216 1.00 91.94 79 LYS A C 1
ATOM 641 O O . LYS A 1 79 ? -7.583 7.888 11.232 1.00 91.94 79 LYS A O 1
ATOM 646 N N . ASP A 1 80 ? -7.486 7.602 9.000 1.00 92.81 80 ASP A N 1
ATOM 647 C CA . ASP A 1 80 ? -8.880 7.972 8.733 1.00 92.81 80 ASP A CA 1
ATOM 648 C C . ASP A 1 80 ? -9.876 6.889 9.190 1.00 92.81 80 ASP A C 1
ATOM 650 O O . ASP A 1 80 ? -11.019 7.185 9.543 1.00 92.81 80 ASP A O 1
ATOM 654 N N . SER A 1 81 ? -9.443 5.628 9.242 1.00 92.31 81 SER A N 1
ATOM 655 C CA . SER A 1 81 ? -10.282 4.465 9.557 1.00 92.31 81 SER A CA 1
ATOM 656 C C . SER A 1 81 ? -10.180 4.047 11.031 1.00 92.31 81 SER A C 1
ATOM 658 O O . SER A 1 81 ? -9.663 2.977 11.344 1.00 92.31 81 SER A O 1
ATOM 660 N N . LYS A 1 82 ? -10.706 4.865 11.952 1.00 89.69 82 LYS A N 1
ATOM 661 C CA . LYS A 1 82 ? -10.526 4.684 13.414 1.00 89.69 82 LYS A CA 1
ATOM 662 C C . LYS A 1 82 ? -11.016 3.352 14.000 1.00 89.69 82 LYS A C 1
ATOM 664 O O . LYS A 1 82 ? -10.543 2.955 15.060 1.00 89.69 82 LYS A O 1
ATOM 669 N N . GLU A 1 83 ? -11.966 2.690 13.350 1.00 93.56 83 GLU A N 1
ATOM 670 C CA . GLU A 1 83 ? -12.563 1.428 13.818 1.00 93.56 83 GLU A CA 1
ATOM 671 C C . GLU A 1 83 ? -11.928 0.187 13.174 1.00 93.56 83 GLU A C 1
ATOM 673 O O . GLU A 1 83 ? -12.354 -0.934 13.441 1.00 93.56 83 GLU A O 1
ATOM 678 N N . VAL A 1 84 ? -10.917 0.372 12.319 1.00 95.81 84 VAL A N 1
ATOM 679 C CA . VAL A 1 84 ? -10.282 -0.715 11.571 1.00 95.81 84 VAL A CA 1
ATOM 680 C C . VAL A 1 84 ? -8.809 -0.801 11.927 1.00 95.81 84 VAL A C 1
ATOM 682 O O . VAL A 1 84 ? -8.081 0.187 11.882 1.00 95.81 84 VAL A O 1
ATOM 685 N N . GLN A 1 85 ? -8.347 -2.007 12.237 1.00 96.06 85 GLN A N 1
ATOM 686 C CA . GLN A 1 85 ? -6.942 -2.255 12.522 1.00 96.06 85 GLN A CA 1
ATOM 687 C C . GLN A 1 85 ? -6.194 -2.681 11.255 1.00 96.06 85 GLN A C 1
ATOM 689 O O . GLN A 1 85 ? -6.624 -3.583 10.533 1.00 96.06 85 GLN A O 1
ATOM 694 N N . PHE A 1 86 ? -5.053 -2.037 11.005 1.00 96.00 86 PHE A N 1
ATOM 695 C CA . PHE A 1 86 ? -4.199 -2.303 9.851 1.00 96.00 86 PHE A CA 1
ATOM 696 C C . PHE A 1 86 ? -2.919 -3.024 10.271 1.00 96.00 86 PHE A C 1
ATOM 698 O O . PHE A 1 86 ? -2.269 -2.637 11.242 1.00 96.00 86 PHE A O 1
ATOM 705 N N . PHE A 1 87 ? -2.543 -4.044 9.504 1.00 96.06 87 PHE A N 1
ATOM 706 C CA . PHE A 1 87 ? -1.295 -4.785 9.649 1.00 96.06 87 PHE A CA 1
ATOM 707 C C . PHE A 1 87 ? -0.514 -4.725 8.338 1.00 96.06 87 PHE A C 1
ATOM 709 O O . PHE A 1 87 ? -0.991 -5.184 7.301 1.00 96.06 87 PHE A O 1
ATOM 716 N N . PHE A 1 88 ? 0.693 -4.176 8.386 1.00 94.31 88 PHE A N 1
ATOM 717 C CA . PHE A 1 88 ? 1.582 -4.107 7.233 1.00 94.31 88 PHE A CA 1
ATOM 718 C C . PHE A 1 88 ? 2.836 -4.919 7.523 1.00 94.31 88 PHE A C 1
ATOM 720 O O . PHE A 1 88 ? 3.548 -4.642 8.488 1.00 94.31 88 PHE A O 1
ATOM 727 N N . PHE A 1 89 ? 3.088 -5.919 6.689 1.00 95.00 89 PHE A N 1
ATOM 728 C CA . PHE A 1 89 ? 4.274 -6.757 6.750 1.00 95.00 89 PHE A CA 1
ATOM 729 C C . PHE A 1 89 ? 5.171 -6.391 5.570 1.00 95.00 89 PHE A C 1
ATOM 731 O O . PHE A 1 89 ? 4.740 -6.373 4.417 1.00 95.00 89 PHE A O 1
ATOM 738 N N . THR A 1 90 ? 6.410 -6.014 5.867 1.00 93.00 90 THR A N 1
ATOM 739 C CA . THR A 1 90 ? 7.407 -5.698 4.845 1.00 93.00 90 THR A CA 1
ATOM 740 C C . THR A 1 90 ? 8.805 -6.039 5.360 1.00 93.00 90 THR A C 1
ATOM 742 O O . THR A 1 90 ? 9.105 -5.781 6.531 1.00 93.00 90 THR A O 1
ATOM 745 N N . PRO A 1 91 ? 9.683 -6.604 4.512 1.00 91.25 91 PRO A N 1
ATOM 746 C CA . PRO A 1 91 ? 11.094 -6.768 4.841 1.00 91.25 91 PRO A CA 1
ATOM 747 C C . PRO A 1 91 ? 11.879 -5.446 4.755 1.00 91.25 91 PRO A C 1
ATOM 749 O O . PRO A 1 91 ? 13.063 -5.419 5.093 1.00 91.25 91 PRO A O 1
ATOM 752 N N . GLN A 1 92 ? 11.263 -4.356 4.280 1.00 89.31 92 GLN A N 1
ATOM 753 C CA . GLN A 1 92 ? 11.932 -3.077 4.055 1.00 89.31 92 GLN A CA 1
ATOM 754 C C . GLN A 1 92 ? 11.803 -2.117 5.257 1.00 89.31 92 GLN A C 1
ATOM 756 O O . GLN A 1 92 ? 10.762 -2.066 5.912 1.00 89.31 92 GLN A O 1
ATOM 761 N N . PRO A 1 93 ? 12.840 -1.311 5.561 1.00 87.06 93 PRO A N 1
ATOM 762 C CA . PRO A 1 93 ? 12.836 -0.397 6.706 1.00 87.06 93 PRO A CA 1
ATOM 763 C C . PRO A 1 93 ? 11.912 0.812 6.495 1.00 87.06 93 PRO A C 1
ATOM 765 O O . PRO A 1 93 ? 11.955 1.438 5.446 1.00 87.06 93 PRO A O 1
ATOM 768 N N . ILE A 1 94 ? 11.132 1.209 7.508 1.00 82.44 94 ILE A N 1
ATOM 769 C CA . ILE A 1 94 ? 10.063 2.237 7.416 1.00 82.44 94 ILE A CA 1
ATOM 770 C C . ILE A 1 94 ? 10.617 3.681 7.516 1.00 82.44 94 ILE A C 1
ATOM 772 O O . ILE A 1 94 ? 10.107 4.534 8.235 1.00 82.44 94 ILE A O 1
ATOM 776 N N . GLN A 1 95 ? 11.713 3.991 6.829 1.00 79.12 95 GLN A N 1
ATOM 777 C CA . GLN A 1 95 ? 12.376 5.304 6.931 1.00 79.12 95 GLN A CA 1
ATOM 778 C C . GLN A 1 95 ? 11.623 6.414 6.179 1.00 79.12 95 GLN A C 1
ATOM 780 O O . GLN A 1 95 ? 11.851 7.604 6.403 1.00 79.12 95 GLN A O 1
ATOM 785 N N . GLU A 1 96 ? 10.728 6.035 5.270 1.00 70.56 96 GLU A N 1
ATOM 786 C CA . GLU A 1 96 ? 10.006 6.941 4.378 1.00 70.56 96 GLU A CA 1
ATOM 787 C C . GLU A 1 96 ? 8.858 7.657 5.088 1.00 70.56 96 GLU A C 1
ATOM 789 O O . GLU A 1 96 ? 8.436 8.734 4.649 1.00 70.56 96 GLU A O 1
ATOM 794 N N . LEU A 1 97 ? 8.370 7.076 6.186 1.00 71.38 97 LEU A N 1
ATOM 795 C CA . LEU A 1 97 ? 7.185 7.539 6.877 1.00 71.38 97 LEU A CA 1
ATOM 796 C C . LEU A 1 97 ? 7.560 8.536 7.977 1.00 71.38 97 LEU A C 1
ATOM 798 O O . LEU A 1 97 ? 7.901 8.183 9.099 1.00 71.38 97 LEU A O 1
ATOM 802 N N . LYS A 1 98 ? 7.497 9.824 7.639 1.00 67.81 98 LYS A N 1
ATOM 803 C CA . LYS A 1 98 ? 7.895 10.918 8.542 1.00 67.81 98 LYS A CA 1
ATOM 804 C C . LYS A 1 98 ? 6.867 11.239 9.639 1.00 67.81 98 LYS A C 1
ATOM 806 O O . LYS A 1 98 ? 7.131 12.119 10.451 1.00 67.81 98 LYS A O 1
ATOM 811 N N . SER A 1 99 ? 5.685 10.619 9.607 1.00 58.66 99 SER A N 1
ATOM 812 C CA . SER A 1 99 ? 4.501 11.056 10.367 1.00 58.66 99 SER A CA 1
ATOM 813 C C . SER A 1 99 ? 3.780 9.950 11.150 1.00 58.66 99 SER A C 1
ATOM 815 O O . SER A 1 99 ? 2.615 10.146 11.520 1.00 58.66 99 SER A O 1
ATOM 817 N N . LEU A 1 100 ? 4.431 8.804 11.383 1.00 54.12 100 LEU A N 1
ATOM 818 C CA . LEU A 1 100 ? 4.052 7.895 12.475 1.00 54.12 100 LEU A CA 1
ATOM 819 C C . LEU A 1 100 ? 4.857 8.229 13.731 1.00 54.12 100 LEU A C 1
ATOM 821 O O . LEU A 1 100 ? 6.051 8.573 13.582 1.00 54.12 100 LEU A O 1
#

Organism: NCBI:txid298350

InterPro domains:
  IPR027417 P-loop containing nucleoside triphosphate hydrolase [G3DSA:3.40.50.300] (2-97)
  IPR027417 P-loop containing nucleoside triphosphate hydrolase [SSF52540] (17-93)

Radius of gyration: 19.01 Å; Cα contacts (8 Å, |Δi|>4): 67; chains: 1; bounding box: 44×31×48 Å